Protein AF-A0AAE3QRK7-F1 (afdb_monomer)

Solvent-accessible surface area (backbone atoms only — not comparable to full-atom values): 10338 Å² total; per-residue (Å²): 129,86,78,81,72,63,67,62,45,81,42,78,78,52,97,44,34,37,32,44,28,50,57,89,52,89,99,55,84,75,52,72,48,76,34,48,41,50,78,61,92,58,31,34,42,36,44,58,71,90,66,53,75,67,59,46,51,52,28,52,77,61,52,51,43,73,69,31,61,87,56,30,55,35,38,58,52,89,72,34,32,34,28,72,95,78,60,41,60,49,67,48,69,88,82,49,61,98,66,64,56,48,35,35,32,48,75,85,45,79,40,72,33,54,59,63,69,58,42,101,85,67,50,64,88,56,84,50,64,81,45,64,71,53,53,55,51,53,49,60,41,68,78,48,51,89,50,45,49,81,46,82,37,46,41,42,62,16,26,76,76,67,32,73,92,29,25,90,34,33,41,37,35,38,73,113

pLDDT: mean 84.3, std 12.21, range [31.28, 97.19]

Secondary structure (DSSP, 8-state):
-------EEEEE-SSSEEEEEE---TTPPPPEEEEEEEEETTEEEEE-----HHHHHHHHHTTGG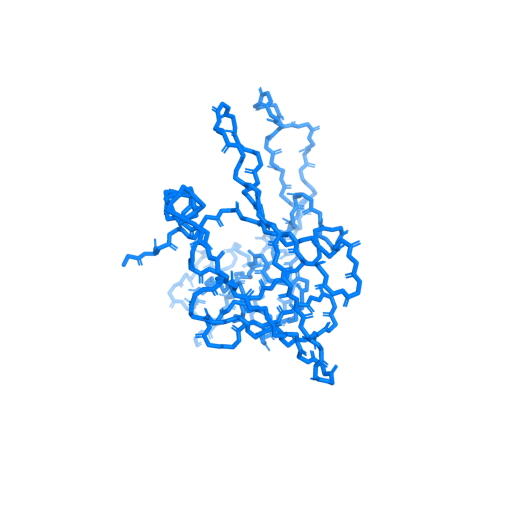GGTSS-EEEEEETTEEEETTTTEEEE-GGGS-SSPPEEEEETTEEEEE---PPPTTS---SPPPP-HHHHHHHHHHHHSGGGEEEEEE-HHHHHHHH-GGGTT-EEEEEE-

Sequence (176 aa):
MEDNLPNCRLKFISESIIELSTIPHQKQEQVKKSFTYTTHGKTIEILPGNLNSQDSLGLVTSRLMYFISPSTNLTKIEGGFIDYPKSLIYVREKDFSQNPDLTYVIDGKTYVQEISLPAKNGVVEKRPRKNKALQEKLKSIKEQPEKYTIEVVKGLEAYKRFGIKMVFGVIVITSQ

Nearest PDB structures (foldseek):
  7yrp-assembly2_B  TM=4.030E-01  e=8.148E-01  Pseudomonas aeruginosa
  5a87-assembly2_B  TM=3.227E-01  e=5.491E-01  Klebsiella pneumoniae
  6dja-assembly1_A  TM=3.110E-01  e=1.143E+00  Bacillus cereus
  1dxk-assembly1_A  TM=3.200E-01  e=1.696E+00  Bacillus cereus
  7jmn-assembly1_N  TM=3.410E-01  e=1.696E+00  Thermochaetoides thermophila DSM 1495

Structure (mmCIF, N/CA/C/O backbone):
data_AF-A0AAE3QRK7-F1
#
_entry.id   AF-A0AAE3QRK7-F1
#
loop_
_atom_site.group_PDB
_atom_site.id
_atom_site.type_symbol
_atom_site.label_atom_id
_atom_site.label_alt_id
_atom_site.label_comp_id
_atom_site.label_asym_id
_atom_site.label_entity_id
_atom_site.label_seq_id
_atom_site.pdbx_PDB_ins_code
_atom_site.Cartn_x
_atom_site.Cartn_y
_atom_site.Cartn_z
_atom_site.occupancy
_atom_site.B_iso_or_equiv
_atom_site.auth_seq_id
_atom_site.auth_comp_id
_atom_site.auth_asym_id
_atom_site.auth_atom_id
_atom_site.pdbx_PDB_model_num
ATOM 1 N N . MET A 1 1 ? 15.066 -2.886 12.109 1.00 31.28 1 MET A N 1
ATOM 2 C CA . MET A 1 1 ? 15.116 -1.580 11.424 1.00 31.28 1 MET A CA 1
ATOM 3 C C . MET A 1 1 ? 13.996 -1.592 10.407 1.00 31.28 1 MET A C 1
ATOM 5 O O . MET A 1 1 ? 13.999 -2.480 9.570 1.00 31.28 1 MET A O 1
ATOM 9 N N . GLU A 1 2 ? 12.998 -0.715 10.528 1.00 36.31 2 GLU A N 1
ATOM 10 C CA . GLU A 1 2 ? 12.089 -0.469 9.403 1.00 36.31 2 GLU A CA 1
ATOM 11 C C . GLU A 1 2 ? 12.912 0.251 8.336 1.00 36.31 2 GLU A C 1
ATOM 13 O O . GLU A 1 2 ? 13.242 1.428 8.483 1.00 36.31 2 GLU A O 1
ATOM 18 N N . ASP A 1 3 ? 13.317 -0.479 7.300 1.00 44.66 3 ASP A N 1
ATOM 19 C CA . ASP A 1 3 ? 13.909 0.135 6.122 1.00 44.66 3 ASP A CA 1
ATOM 20 C C . ASP A 1 3 ? 12.843 1.024 5.482 1.00 44.66 3 ASP A C 1
ATOM 22 O O . ASP A 1 3 ? 11.899 0.551 4.847 1.00 44.66 3 ASP A O 1
ATOM 26 N N . ASN A 1 4 ? 12.975 2.335 5.688 1.00 59.53 4 ASN A N 1
ATOM 27 C CA . ASN A 1 4 ? 12.204 3.334 4.964 1.00 59.53 4 ASN A CA 1
ATOM 28 C C . ASN A 1 4 ? 12.546 3.200 3.476 1.00 59.53 4 ASN A C 1
ATOM 30 O O . ASN A 1 4 ? 13.561 3.728 3.001 1.00 59.53 4 ASN A O 1
ATOM 34 N N . LEU A 1 5 ? 11.713 2.443 2.759 1.00 64.56 5 LEU A N 1
ATOM 35 C CA . LEU A 1 5 ? 11.768 2.324 1.311 1.00 64.56 5 LEU A CA 1
ATOM 36 C C . LEU A 1 5 ? 11.650 3.722 0.692 1.00 64.56 5 LEU A C 1
ATOM 38 O O . LEU A 1 5 ? 10.866 4.546 1.171 1.00 64.56 5 LEU A O 1
ATOM 42 N N . PRO A 1 6 ? 12.425 4.021 -0.362 1.00 68.38 6 PRO A N 1
ATOM 43 C CA . PRO A 1 6 ? 12.318 5.305 -1.032 1.00 68.38 6 PRO A CA 1
ATOM 44 C C . PRO A 1 6 ? 10.924 5.455 -1.655 1.00 68.38 6 PRO A C 1
ATOM 46 O O . PRO A 1 6 ? 10.399 4.538 -2.293 1.00 68.38 6 PRO A O 1
ATOM 49 N N . ASN A 1 7 ? 10.346 6.647 -1.510 1.00 74.88 7 ASN A N 1
ATOM 50 C CA . ASN A 1 7 ? 9.125 7.018 -2.214 1.00 74.88 7 ASN A CA 1
ATOM 51 C C . ASN A 1 7 ? 9.409 7.053 -3.719 1.00 74.88 7 ASN A C 1
ATOM 53 O O . ASN A 1 7 ? 10.084 7.955 -4.226 1.00 74.88 7 ASN A O 1
ATOM 57 N N . CYS A 1 8 ? 8.896 6.059 -4.433 1.00 83.19 8 CYS A N 1
ATOM 58 C CA . CYS A 1 8 ? 9.089 5.906 -5.865 1.00 83.19 8 CYS A CA 1
ATOM 59 C C . CYS A 1 8 ? 7.752 5.780 -6.591 1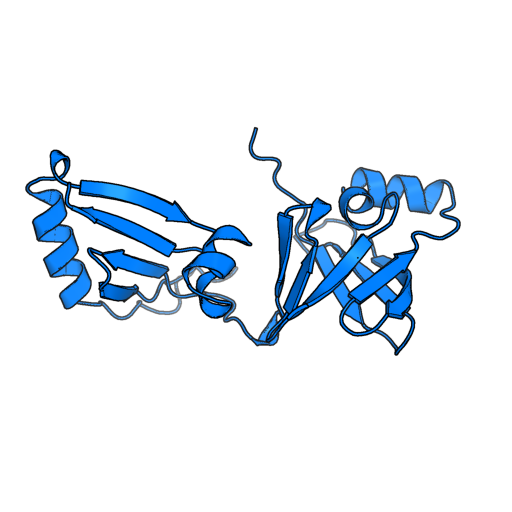.00 83.19 8 CYS A C 1
ATOM 61 O O . CYS A 1 8 ? 6.703 5.526 -5.997 1.00 83.19 8 CYS A O 1
ATOM 63 N N . ARG A 1 9 ? 7.807 5.954 -7.906 1.00 88.75 9 ARG A N 1
ATOM 64 C CA . ARG A 1 9 ? 6.680 5.769 -8.807 1.00 88.75 9 ARG A CA 1
ATOM 65 C C . ARG A 1 9 ? 7.108 4.918 -9.989 1.00 88.75 9 ARG A C 1
ATOM 67 O O . ARG A 1 9 ? 8.174 5.138 -10.559 1.00 88.75 9 ARG A O 1
ATOM 74 N N . LEU A 1 10 ? 6.215 4.010 -10.372 1.00 90.25 10 LEU A N 1
ATOM 75 C CA . LEU A 1 10 ? 6.249 3.303 -11.643 1.00 90.25 10 LEU A CA 1
ATOM 76 C C . LEU A 1 10 ? 5.273 3.958 -12.624 1.00 90.25 10 LEU A C 1
ATOM 78 O O . LEU A 1 10 ? 4.124 4.250 -12.275 1.00 90.25 10 LEU A O 1
ATOM 82 N N . LYS A 1 11 ? 5.717 4.192 -13.857 1.00 92.06 11 LYS A N 1
ATOM 83 C CA . LYS A 1 11 ? 4.898 4.745 -14.938 1.00 92.06 11 LYS A CA 1
ATOM 84 C C . LYS A 1 11 ? 5.046 3.883 -16.187 1.00 92.06 11 LYS A C 1
ATOM 86 O O . LYS A 1 11 ? 6.118 3.811 -16.770 1.00 92.06 11 LYS A O 1
ATOM 91 N N . PHE A 1 12 ? 3.951 3.275 -16.627 1.00 91.06 12 PHE A N 1
ATOM 92 C CA . PHE A 1 12 ? 3.892 2.595 -17.920 1.00 91.06 12 PHE A CA 1
ATOM 93 C C . PHE A 1 12 ? 3.868 3.650 -19.030 1.00 91.06 12 PHE A C 1
ATOM 95 O O . PHE A 1 12 ? 2.909 4.416 -19.130 1.00 91.06 12 PHE A O 1
ATOM 102 N N . ILE A 1 13 ? 4.955 3.741 -19.800 1.00 93.81 13 ILE A N 1
ATOM 103 C CA . ILE A 1 13 ? 5.097 4.696 -20.909 1.00 93.81 13 ILE A CA 1
ATOM 104 C C . ILE A 1 13 ? 4.501 4.100 -22.186 1.00 93.81 13 ILE A C 1
ATOM 106 O O . ILE A 1 13 ? 3.833 4.803 -22.940 1.00 93.81 13 ILE A O 1
ATOM 110 N N . SER A 1 14 ? 4.724 2.806 -22.408 1.00 92.00 14 SER A N 1
ATOM 111 C CA . SER A 1 14 ? 4.183 2.042 -23.532 1.00 92.00 14 SER A CA 1
ATOM 112 C C . SER A 1 14 ? 3.887 0.596 -23.111 1.00 92.00 14 SER A C 1
ATOM 114 O O . SER A 1 14 ? 4.032 0.227 -21.941 1.00 92.00 14 SER A O 1
ATOM 116 N N . GLU A 1 15 ? 3.499 -0.239 -24.075 1.00 89.06 15 GLU A N 1
ATOM 117 C CA . GLU A 1 15 ? 3.242 -1.676 -23.892 1.00 89.06 15 GLU A CA 1
ATOM 118 C C . GLU A 1 15 ? 4.493 -2.501 -23.540 1.00 89.06 15 GLU A C 1
ATOM 120 O O . GLU A 1 15 ? 4.374 -3.669 -23.183 1.00 89.06 15 GLU A O 1
ATOM 125 N N . SER A 1 16 ? 5.687 -1.906 -23.616 1.00 90.69 16 SER A N 1
ATOM 126 C CA . SER A 1 16 ? 6.959 -2.588 -23.338 1.00 90.69 16 SER A CA 1
ATOM 127 C C . SER A 1 16 ? 7.960 -1.751 -22.542 1.00 90.69 16 SER A C 1
ATOM 129 O O . SER A 1 16 ? 9.046 -2.236 -22.229 1.00 90.69 16 SER A O 1
ATOM 131 N N . ILE A 1 17 ? 7.624 -0.498 -22.207 1.00 92.50 17 ILE A N 1
ATOM 132 C CA . ILE A 1 17 ? 8.510 0.424 -21.486 1.00 92.50 17 ILE A CA 1
ATOM 133 C C . ILE A 1 17 ? 7.851 0.899 -20.194 1.00 92.50 17 ILE A C 1
ATOM 135 O O . ILE A 1 17 ? 6.742 1.448 -20.197 1.00 92.50 17 ILE A O 1
ATOM 139 N N . ILE A 1 18 ? 8.577 0.741 -19.090 1.00 92.88 18 ILE A N 1
ATOM 140 C CA . ILE A 1 18 ? 8.208 1.236 -17.766 1.00 92.88 18 ILE A CA 1
ATOM 141 C C . ILE A 1 18 ? 9.284 2.183 -17.244 1.00 92.88 18 ILE A C 1
ATOM 143 O O . ILE A 1 18 ? 10.474 1.904 -17.334 1.00 92.88 18 ILE A O 1
ATOM 147 N N . GLU A 1 19 ? 8.873 3.311 -16.687 1.00 92.31 19 GLU A N 1
ATOM 148 C CA . GLU A 1 19 ? 9.751 4.255 -16.005 1.00 92.31 19 GLU A CA 1
ATOM 149 C C . GLU A 1 19 ? 9.642 4.067 -14.495 1.00 92.31 19 GLU A C 1
ATOM 151 O O . GLU A 1 19 ? 8.542 4.055 -13.939 1.00 92.31 19 GLU A O 1
ATOM 156 N N . LEU A 1 20 ? 10.794 3.955 -13.841 1.00 90.75 20 LEU A N 1
ATOM 157 C CA . LEU A 1 20 ? 10.949 4.057 -12.401 1.00 90.75 20 LEU A CA 1
ATOM 158 C C . LEU A 1 20 ? 11.539 5.427 -12.074 1.00 90.75 20 LEU A C 1
ATOM 160 O O . LEU A 1 20 ? 12.570 5.825 -12.622 1.00 90.75 20 LEU A O 1
ATOM 164 N N . SER A 1 21 ? 10.890 6.143 -11.163 1.00 88.88 21 SER A N 1
ATOM 165 C CA . SER A 1 21 ? 11.320 7.478 -10.752 1.00 88.88 21 SER A CA 1
ATOM 166 C C . SER A 1 21 ? 11.179 7.702 -9.254 1.00 88.88 21 SER A C 1
ATOM 168 O O . SER A 1 21 ? 10.256 7.159 -8.643 1.00 88.88 21 SER A O 1
ATOM 170 N N . THR A 1 22 ? 12.029 8.543 -8.667 1.00 85.94 22 THR A N 1
ATOM 171 C CA . THR A 1 22 ? 11.781 9.082 -7.322 1.00 85.94 22 THR A CA 1
ATOM 172 C C . THR A 1 22 ? 10.618 10.077 -7.342 1.00 85.94 22 THR A C 1
ATOM 174 O O . THR A 1 22 ? 10.436 10.828 -8.304 1.00 85.94 22 THR A O 1
ATOM 177 N N . ILE A 1 23 ? 9.805 10.092 -6.280 1.00 78.94 23 ILE A N 1
ATOM 178 C CA . ILE A 1 23 ? 8.764 11.115 -6.118 1.00 78.94 23 ILE A CA 1
ATOM 179 C C . ILE A 1 23 ? 9.446 12.441 -5.745 1.00 78.94 23 ILE A C 1
ATOM 181 O O . ILE A 1 23 ? 10.291 12.447 -4.848 1.00 78.94 23 ILE A O 1
ATOM 185 N N . PRO A 1 24 ? 9.099 13.571 -6.390 1.00 69.25 24 PRO A N 1
ATOM 186 C CA . PRO A 1 24 ? 9.734 14.850 -6.099 1.00 69.25 24 PRO A CA 1
ATOM 187 C C . PRO A 1 24 ? 9.508 15.262 -4.639 1.00 69.25 24 PRO A C 1
ATOM 189 O O . PRO A 1 24 ? 8.380 15.549 -4.238 1.00 69.25 24 PRO A O 1
ATOM 192 N N . HIS A 1 25 ? 10.582 15.351 -3.859 1.00 61.44 25 HIS A N 1
ATOM 193 C CA . HIS A 1 25 ? 10.595 16.013 -2.557 1.00 61.44 25 HIS A CA 1
ATOM 194 C C . HIS A 1 25 ? 11.663 17.115 -2.591 1.00 61.44 25 HIS A C 1
ATOM 196 O O . HIS A 1 25 ? 12.680 16.967 -3.262 1.00 61.44 25 HIS A O 1
ATOM 202 N N . GLN A 1 26 ? 11.376 18.258 -1.961 1.00 56.50 26 GLN A N 1
ATOM 203 C CA . GLN A 1 26 ? 12.136 19.521 -2.032 1.00 56.50 26 GLN A CA 1
ATOM 204 C C . GLN A 1 26 ? 13.651 19.387 -2.313 1.00 56.50 26 GLN A C 1
ATOM 206 O O . GLN A 1 26 ? 14.345 18.650 -1.624 1.00 56.50 26 GLN A O 1
ATOM 211 N N . LYS A 1 27 ? 14.162 20.173 -3.279 1.00 57.28 27 LYS A N 1
ATOM 212 C CA . LYS A 1 27 ? 15.587 20.328 -3.665 1.00 57.28 27 LYS A CA 1
ATOM 213 C C . LYS A 1 27 ? 16.367 19.049 -4.028 1.00 57.28 27 LYS A C 1
ATOM 215 O O . LYS A 1 27 ? 17.540 19.164 -4.366 1.00 57.28 27 LYS A O 1
ATOM 220 N N . GLN A 1 28 ? 15.756 17.867 -4.003 1.00 64.38 28 GLN A N 1
ATOM 221 C CA . GLN A 1 28 ? 16.428 16.624 -4.366 1.00 64.38 28 GLN A CA 1
ATOM 222 C C . GLN A 1 28 ? 16.354 16.393 -5.881 1.00 64.38 28 GLN A C 1
ATOM 224 O O . GLN A 1 28 ? 15.297 16.573 -6.493 1.00 64.38 28 GLN A O 1
ATOM 229 N N . GLU A 1 29 ? 17.474 16.001 -6.491 1.00 69.62 29 GLU A N 1
ATOM 230 C CA . GLU A 1 29 ? 17.490 15.612 -7.901 1.00 69.62 29 GLU A CA 1
ATOM 231 C C . GLU A 1 29 ? 16.581 14.397 -8.126 1.00 69.62 29 GLU A C 1
ATOM 233 O O . GLU A 1 29 ? 16.607 13.413 -7.381 1.00 69.62 29 GLU A O 1
ATOM 238 N N . GLN A 1 30 ? 15.738 14.482 -9.155 1.00 79.50 30 GLN A N 1
ATOM 239 C CA . GLN A 1 30 ? 14.869 13.378 -9.540 1.00 79.50 30 GLN A CA 1
ATOM 240 C C . GLN A 1 30 ? 15.677 12.360 -10.333 1.00 79.50 30 G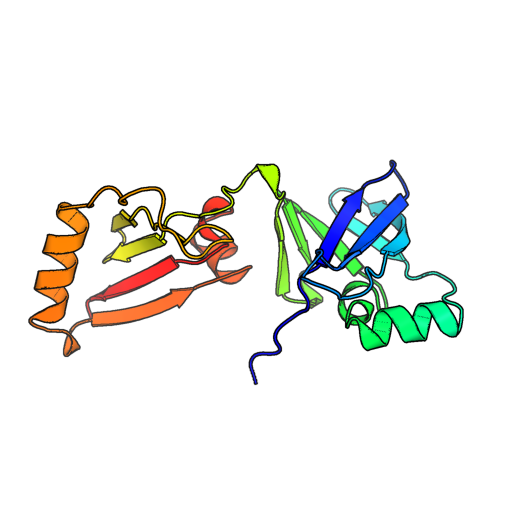LN A C 1
ATOM 242 O O . GLN A 1 30 ? 16.169 12.667 -11.417 1.00 79.50 30 GLN A O 1
ATOM 247 N N . VAL A 1 31 ? 15.740 11.129 -9.835 1.00 85.00 31 VAL A N 1
ATOM 248 C CA . VAL A 1 31 ? 16.263 10.008 -10.614 1.00 85.00 31 VAL A CA 1
ATOM 249 C C . VAL A 1 31 ? 15.101 9.421 -11.399 1.00 85.00 31 VAL A C 1
ATOM 251 O O . VAL A 1 31 ? 14.066 9.097 -10.816 1.00 85.00 31 VAL A O 1
ATOM 254 N N . LYS A 1 32 ? 15.260 9.311 -12.720 1.00 88.62 32 LYS A N 1
ATOM 255 C CA . LYS A 1 32 ? 14.299 8.677 -13.632 1.00 88.62 32 LYS A CA 1
ATOM 256 C C . LYS A 1 32 ? 15.042 7.705 -14.526 1.00 88.62 32 LYS A C 1
ATOM 258 O O . LYS A 1 32 ? 16.037 8.081 -15.143 1.00 88.62 32 LYS A O 1
ATOM 263 N N . LYS A 1 33 ? 14.552 6.474 -14.621 1.00 89.00 33 LYS A N 1
ATOM 264 C CA . LYS A 1 33 ? 15.120 5.471 -15.517 1.00 89.00 33 LYS A CA 1
ATOM 265 C C . LYS A 1 33 ? 14.025 4.624 -16.140 1.00 89.00 33 LYS A C 1
ATOM 267 O O . LYS A 1 33 ? 13.096 4.204 -15.458 1.00 89.00 33 LYS A O 1
ATOM 272 N N . SER A 1 34 ? 14.148 4.393 -17.442 1.00 91.12 34 SER A N 1
ATOM 273 C CA . SER A 1 34 ? 13.252 3.520 -18.194 1.00 91.12 34 SER A CA 1
ATOM 274 C C . SER A 1 34 ? 13.849 2.127 -18.334 1.00 91.12 34 SER A C 1
ATOM 276 O O . SER A 1 34 ? 15.049 1.983 -18.568 1.00 91.12 34 SER A O 1
ATOM 278 N N . PHE A 1 35 ? 12.987 1.127 -18.225 1.00 90.81 35 PHE A N 1
ATOM 279 C CA . PHE A 1 35 ? 13.287 -0.289 -18.350 1.00 90.81 35 PHE A CA 1
ATOM 280 C C . PHE A 1 35 ? 12.351 -0.915 -19.371 1.00 90.81 35 PHE A C 1
ATOM 282 O O . PHE A 1 35 ? 11.218 -0.460 -19.559 1.00 90.81 35 PHE A O 1
ATOM 289 N N . THR A 1 36 ? 12.832 -1.973 -20.013 1.00 91.25 36 THR A N 1
ATOM 290 C CA . THR A 1 36 ? 11.965 -2.828 -20.820 1.00 91.25 36 THR A CA 1
ATOM 291 C C . THR A 1 36 ? 11.275 -3.839 -19.915 1.00 91.25 36 THR A C 1
ATOM 293 O O . THR A 1 36 ? 11.837 -4.268 -18.902 1.00 91.25 36 THR A O 1
ATOM 296 N N . TYR A 1 37 ? 10.044 -4.193 -20.262 1.00 92.69 37 TYR A N 1
ATOM 297 C CA . TYR A 1 37 ? 9.320 -5.253 -19.581 1.00 92.69 37 TYR A CA 1
ATOM 298 C C . TYR A 1 37 ? 8.610 -6.165 -20.575 1.00 92.69 37 TYR A C 1
ATOM 300 O O . TYR A 1 37 ? 8.215 -5.740 -21.663 1.00 92.69 37 TYR A O 1
ATOM 308 N N . THR A 1 38 ? 8.425 -7.417 -20.177 1.00 93.25 38 THR A N 1
ATOM 309 C CA . THR A 1 38 ? 7.610 -8.405 -20.887 1.00 93.25 38 THR A CA 1
ATOM 310 C C . THR A 1 38 ? 6.379 -8.744 -20.059 1.00 93.25 38 THR A C 1
ATOM 312 O O . THR A 1 38 ? 6.358 -8.582 -18.838 1.00 93.25 38 THR A O 1
ATOM 315 N N . THR A 1 39 ? 5.312 -9.185 -20.725 1.00 93.31 39 THR A N 1
ATOM 316 C CA . THR A 1 39 ? 4.074 -9.599 -20.055 1.00 93.31 39 THR A CA 1
ATOM 317 C C . THR A 1 39 ? 3.831 -11.084 -20.284 1.00 93.31 39 THR A C 1
ATOM 319 O O . THR A 1 39 ? 3.769 -11.546 -21.421 1.00 93.31 39 THR A O 1
ATOM 322 N N . HIS A 1 40 ? 3.629 -11.816 -19.194 1.00 93.00 40 HIS A N 1
ATOM 323 C CA . HIS A 1 40 ? 3.318 -13.238 -19.166 1.00 93.00 40 HIS A CA 1
ATOM 324 C C . HIS A 1 40 ? 2.007 -13.445 -18.399 1.00 93.00 40 HIS A C 1
ATOM 326 O O . HIS A 1 40 ? 1.970 -13.551 -17.171 1.00 93.00 40 HIS A O 1
ATOM 332 N N . GLY A 1 41 ? 0.889 -13.449 -19.130 1.00 92.88 41 GLY A N 1
ATOM 333 C CA . GLY A 1 41 ? -0.446 -13.539 -18.539 1.00 92.88 41 GLY A CA 1
ATOM 334 C C . GLY A 1 41 ? -0.760 -12.328 -17.655 1.00 92.88 41 GLY A C 1
ATOM 335 O O . GLY A 1 41 ? -0.951 -11.223 -18.154 1.00 92.88 41 GLY A O 1
ATOM 336 N N . LYS A 1 42 ? -0.840 -12.537 -16.334 1.00 93.62 42 LYS A N 1
ATOM 337 C CA . LYS A 1 42 ? -1.056 -11.457 -15.353 1.00 93.62 42 LYS A CA 1
ATOM 338 C C . LYS A 1 42 ? 0.243 -10.868 -14.807 1.00 93.62 42 LYS A C 1
ATOM 340 O O . LYS A 1 42 ? 0.170 -9.888 -14.074 1.00 93.62 42 LYS A O 1
ATOM 345 N N . THR A 1 43 ? 1.397 -11.437 -15.127 1.00 94.38 43 THR A N 1
ATOM 346 C CA . THR A 1 43 ? 2.677 -11.016 -14.555 1.00 94.38 43 THR A CA 1
ATOM 347 C C . THR A 1 43 ? 3.457 -10.182 -15.553 1.00 94.38 43 THR A C 1
ATOM 349 O O . THR A 1 43 ? 3.532 -10.524 -16.729 1.00 94.38 43 THR A O 1
ATOM 352 N N . ILE A 1 44 ? 4.034 -9.088 -15.073 1.00 94.00 44 ILE A N 1
ATOM 353 C CA . ILE A 1 44 ? 4.982 -8.259 -15.807 1.00 94.00 44 ILE A CA 1
ATOM 354 C C . ILE A 1 44 ? 6.370 -8.534 -15.248 1.00 94.00 44 ILE A C 1
ATOM 356 O O . ILE A 1 44 ? 6.567 -8.418 -14.041 1.00 94.00 44 ILE A O 1
ATOM 360 N N . GLU A 1 45 ? 7.313 -8.870 -16.116 1.00 93.25 45 GLU A N 1
ATOM 361 C CA . GLU A 1 45 ? 8.719 -9.026 -15.765 1.00 93.25 45 GLU A CA 1
ATOM 362 C C . GLU A 1 45 ? 9.489 -7.796 -16.243 1.00 93.25 45 GLU A C 1
ATOM 364 O O . GLU A 1 45 ? 9.524 -7.493 -17.434 1.00 93.25 45 GLU A O 1
ATOM 369 N N . ILE A 1 46 ? 10.084 -7.066 -15.304 1.00 90.94 46 ILE A N 1
ATOM 370 C CA . ILE A 1 46 ? 10.937 -5.909 -15.573 1.00 90.94 46 ILE A CA 1
ATOM 371 C C . ILE A 1 46 ? 12.384 -6.383 -15.566 1.00 90.94 46 ILE A C 1
ATOM 373 O O . ILE A 1 46 ? 12.874 -6.895 -14.553 1.00 90.94 46 ILE A O 1
ATOM 377 N N . LEU A 1 47 ? 13.070 -6.158 -16.684 1.00 82.50 47 LEU A N 1
ATOM 378 C CA . LEU A 1 47 ? 14.472 -6.509 -16.852 1.00 82.50 47 LEU A CA 1
ATOM 379 C C . LEU A 1 47 ? 15.330 -5.256 -16.612 1.00 82.50 47 LEU A C 1
ATOM 381 O O . LEU A 1 47 ? 15.141 -4.254 -17.309 1.00 82.50 47 LEU A O 1
ATOM 385 N N . PRO A 1 48 ? 16.293 -5.277 -15.668 1.00 76.19 48 PRO A N 1
ATOM 386 C CA . PRO A 1 48 ? 17.143 -4.116 -15.392 1.00 76.19 48 PRO A CA 1
ATOM 387 C C . PRO A 1 48 ? 18.016 -3.710 -16.592 1.00 76.19 48 PRO A C 1
ATOM 389 O O . PRO A 1 48 ? 18.465 -2.567 -16.661 1.00 76.19 48 PRO A O 1
ATOM 392 N N . GLY A 1 49 ? 18.206 -4.616 -17.561 1.00 74.62 49 GLY A N 1
ATOM 393 C CA . GLY A 1 49 ? 19.020 -4.390 -18.753 1.00 74.62 49 GLY A CA 1
ATOM 394 C C . GLY A 1 49 ? 20.493 -4.133 -18.421 1.00 74.62 49 GLY A C 1
ATOM 395 O O . GLY A 1 49 ? 20.955 -4.381 -17.308 1.00 74.62 49 GLY A O 1
ATOM 396 N N . ASN A 1 50 ? 21.240 -3.614 -19.398 1.00 76.56 50 ASN A N 1
ATOM 397 C CA . ASN A 1 50 ? 22.621 -3.178 -19.190 1.00 76.56 50 ASN A CA 1
ATOM 398 C C . ASN A 1 50 ? 22.627 -1.761 -18.600 1.00 76.56 50 ASN A C 1
ATOM 400 O O . ASN A 1 50 ? 22.501 -0.775 -19.328 1.00 76.56 50 ASN A O 1
ATOM 404 N N . LEU A 1 51 ? 22.771 -1.659 -17.279 1.00 79.38 51 LEU A N 1
ATOM 405 C CA . LEU A 1 51 ? 22.987 -0.386 -16.594 1.00 79.38 51 LEU A CA 1
ATOM 406 C C . LEU A 1 51 ? 24.453 0.033 -16.737 1.00 79.38 51 LEU A C 1
ATOM 408 O O . LEU A 1 51 ? 25.356 -0.739 -16.418 1.00 79.38 51 LEU A O 1
ATOM 412 N N . ASN A 1 52 ? 24.708 1.264 -17.188 1.00 81.00 52 ASN A N 1
ATOM 413 C CA . ASN A 1 52 ? 26.064 1.810 -17.142 1.00 81.00 52 ASN A CA 1
ATOM 414 C C . ASN A 1 52 ? 26.441 2.207 -15.695 1.00 81.00 52 ASN A C 1
ATOM 416 O O . ASN A 1 52 ? 25.612 2.175 -14.777 1.00 81.00 52 ASN A O 1
ATOM 420 N N . SER A 1 53 ? 27.706 2.563 -15.463 1.00 77.31 53 SER A N 1
ATOM 421 C CA . SER A 1 53 ? 28.209 2.894 -14.121 1.00 77.31 53 SER A CA 1
ATOM 422 C C . SER A 1 53 ? 27.519 4.115 -13.499 1.00 77.31 53 SER A C 1
ATOM 424 O O . SER A 1 53 ? 27.240 4.110 -12.300 1.00 77.31 53 SER A O 1
ATOM 426 N N . GLN A 1 54 ? 27.189 5.133 -14.300 1.00 76.88 54 GLN A N 1
ATOM 427 C CA . GLN A 1 54 ? 26.487 6.333 -13.834 1.00 76.88 54 GLN A CA 1
ATOM 428 C C . GLN A 1 54 ? 25.029 6.034 -13.461 1.00 76.88 54 GLN A C 1
ATOM 430 O O . GLN A 1 54 ? 24.573 6.440 -12.393 1.00 76.88 54 GLN A O 1
ATOM 435 N N . ASP A 1 55 ? 24.322 5.267 -14.291 1.00 78.06 55 ASP A N 1
ATOM 436 C CA . ASP A 1 55 ? 22.957 4.805 -14.028 1.00 78.06 55 ASP A CA 1
ATOM 437 C C . ASP A 1 55 ? 22.900 3.989 -12.735 1.00 78.06 55 ASP A C 1
ATOM 439 O O . ASP A 1 55 ? 22.042 4.209 -11.879 1.00 78.06 55 ASP A O 1
ATOM 443 N N . SER A 1 56 ? 23.853 3.068 -12.576 1.00 79.69 56 SER A N 1
ATOM 444 C CA . SER A 1 56 ? 23.964 2.218 -11.393 1.00 79.69 56 SER A CA 1
ATOM 445 C C . SER A 1 56 ? 24.173 3.055 -10.134 1.00 79.69 56 SER A C 1
ATOM 447 O O . SER A 1 56 ? 23.487 2.845 -9.135 1.00 79.69 56 SER A O 1
ATOM 449 N N . LEU A 1 57 ? 25.059 4.055 -10.189 1.00 81.81 57 LEU A N 1
ATOM 450 C CA . LEU A 1 57 ? 25.313 4.955 -9.067 1.00 81.81 57 LEU A CA 1
ATOM 451 C C . LEU A 1 57 ? 24.071 5.784 -8.700 1.00 81.81 57 LEU A C 1
ATOM 453 O O . LEU A 1 57 ? 23.731 5.889 -7.521 1.00 81.81 57 LEU A O 1
ATOM 457 N N . GLY A 1 58 ? 23.350 6.329 -9.685 1.00 81.44 58 GLY A N 1
ATOM 458 C CA . GLY A 1 58 ? 22.115 7.086 -9.451 1.00 81.44 58 GLY A CA 1
ATOM 459 C C . GLY A 1 58 ? 21.001 6.233 -8.833 1.00 81.44 58 GLY A C 1
ATOM 460 O O . GLY A 1 58 ? 20.317 6.657 -7.901 1.00 81.44 58 GLY A O 1
ATOM 461 N N . LEU A 1 59 ? 20.844 4.990 -9.290 1.00 83.31 59 LEU A N 1
ATOM 462 C CA . LEU A 1 59 ? 19.847 4.049 -8.768 1.00 83.31 59 LEU A CA 1
ATOM 463 C C . LEU A 1 59 ? 20.204 3.522 -7.371 1.00 83.31 59 LEU A C 1
ATOM 465 O O . LEU A 1 59 ? 19.310 3.298 -6.555 1.00 83.31 59 LEU A O 1
ATOM 469 N N . VAL A 1 60 ? 21.492 3.343 -7.069 1.00 83.81 60 VAL A N 1
ATOM 470 C CA . VAL A 1 60 ? 21.964 2.954 -5.730 1.00 83.81 60 VAL A CA 1
ATOM 471 C C . VAL A 1 60 ? 21.791 4.104 -4.741 1.00 83.81 60 VAL A C 1
ATOM 473 O O . VAL A 1 60 ? 21.216 3.907 -3.672 1.00 83.81 60 VAL A O 1
ATOM 476 N N . THR A 1 61 ? 22.214 5.318 -5.101 1.00 82.19 61 THR A N 1
ATOM 477 C CA . THR A 1 61 ? 22.103 6.496 -4.218 1.00 82.19 61 THR A CA 1
ATOM 478 C C . THR A 1 61 ? 20.647 6.865 -3.926 1.00 82.19 61 THR A C 1
ATOM 480 O O . THR A 1 61 ? 20.313 7.201 -2.792 1.00 82.19 61 THR A O 1
ATOM 483 N N . SER A 1 62 ? 19.754 6.714 -4.908 1.00 79.00 62 SER A N 1
ATOM 484 C CA . SER A 1 62 ? 18.302 6.887 -4.732 1.00 79.00 62 SER A CA 1
ATOM 485 C C . SER A 1 62 ? 17.584 5.675 -4.126 1.00 79.00 62 SER A C 1
ATOM 487 O O . SER A 1 62 ? 16.369 5.725 -3.929 1.00 79.00 62 SER A O 1
ATOM 489 N N . ARG A 1 63 ? 18.308 4.584 -3.829 1.00 83.06 63 ARG A N 1
ATOM 490 C CA . ARG A 1 63 ? 17.776 3.294 -3.345 1.00 83.06 63 ARG A CA 1
ATOM 491 C C . ARG A 1 63 ? 16.764 2.626 -4.290 1.00 83.06 63 ARG A C 1
ATOM 493 O O . ARG A 1 63 ? 16.114 1.655 -3.912 1.00 83.06 63 ARG A O 1
ATOM 500 N N . LEU A 1 64 ? 16.651 3.096 -5.532 1.00 84.94 64 LEU A N 1
ATOM 501 C CA . LEU A 1 64 ? 15.771 2.530 -6.556 1.00 84.94 64 LEU A CA 1
ATOM 502 C C . LEU A 1 64 ? 16.241 1.160 -7.059 1.00 84.94 64 LEU A C 1
ATOM 504 O O . LEU A 1 64 ? 15.428 0.398 -7.578 1.00 84.94 64 LEU A O 1
ATOM 508 N N . MET A 1 65 ? 17.520 0.819 -6.860 1.00 83.56 65 MET A N 1
ATOM 509 C CA . MET A 1 65 ? 18.069 -0.493 -7.226 1.00 83.56 65 MET A CA 1
ATOM 510 C C . MET A 1 65 ? 17.298 -1.656 -6.579 1.00 83.56 65 MET A C 1
ATOM 512 O O . MET A 1 65 ? 17.151 -2.716 -7.189 1.00 83.56 65 MET A O 1
ATOM 516 N N . TYR A 1 66 ? 16.732 -1.431 -5.387 1.00 82.94 66 TYR A N 1
ATOM 517 C CA . TYR A 1 66 ? 15.888 -2.402 -4.690 1.00 82.94 66 TYR A CA 1
ATOM 518 C C . TYR A 1 66 ? 14.680 -2.855 -5.525 1.00 82.94 66 TYR A C 1
ATOM 520 O O . TYR A 1 66 ? 14.230 -3.982 -5.375 1.00 82.94 66 TYR A O 1
ATOM 528 N N . PHE A 1 67 ? 14.164 -2.021 -6.434 1.00 81.25 67 PHE A N 1
ATOM 529 C CA . PHE A 1 67 ? 12.970 -2.340 -7.221 1.00 81.25 67 PHE A CA 1
ATOM 530 C C . PHE A 1 67 ? 13.242 -3.030 -8.551 1.00 81.25 67 PHE A C 1
ATOM 532 O O . PHE A 1 67 ? 12.278 -3.347 -9.239 1.00 81.25 67 PHE A O 1
ATOM 539 N N . ILE A 1 68 ? 14.496 -3.231 -8.958 1.00 79.19 68 ILE A N 1
ATOM 540 C CA . ILE A 1 68 ? 14.820 -3.725 -10.312 1.00 79.19 68 ILE A CA 1
ATOM 541 C C . ILE A 1 68 ? 15.885 -4.826 -10.341 1.00 79.19 68 ILE A C 1
ATOM 543 O O . ILE A 1 68 ? 16.037 -5.471 -11.372 1.00 79.19 68 ILE A O 1
ATOM 547 N N . SER A 1 69 ? 16.621 -5.051 -9.247 1.00 77.12 69 SER A N 1
ATOM 548 C CA . SER A 1 69 ? 17.703 -6.041 -9.196 1.00 77.12 69 SER A CA 1
ATOM 549 C C . SER A 1 69 ? 17.297 -7.282 -8.391 1.00 77.12 69 SER A C 1
ATOM 551 O O . SER A 1 69 ? 16.802 -7.121 -7.271 1.00 77.12 69 SER A O 1
ATOM 553 N N . PRO A 1 70 ? 17.513 -8.516 -8.897 1.00 71.31 70 PRO A N 1
ATOM 554 C CA . PRO A 1 70 ? 18.060 -8.880 -10.217 1.00 71.31 70 PRO A CA 1
ATOM 555 C C . PRO A 1 70 ? 17.020 -8.880 -11.358 1.00 71.31 70 PRO A C 1
ATOM 557 O O . PRO A 1 70 ? 17.377 -8.708 -12.518 1.00 71.31 70 PRO A O 1
ATOM 560 N N . SER A 1 71 ? 15.742 -9.051 -11.033 1.00 80.25 71 SER A N 1
ATOM 561 C CA . SER A 1 71 ? 14.586 -8.812 -11.901 1.00 80.25 71 SER A CA 1
ATOM 562 C C . SER A 1 71 ? 13.363 -8.569 -11.015 1.00 80.25 71 SER A C 1
ATOM 564 O O . SER A 1 71 ? 13.356 -8.924 -9.827 1.00 80.25 71 SER A O 1
ATOM 566 N N . THR A 1 72 ? 12.332 -7.923 -11.558 1.00 88.62 72 THR A N 1
ATOM 567 C CA . THR A 1 72 ? 11.112 -7.623 -10.796 1.00 88.62 72 THR A CA 1
ATOM 568 C C . THR A 1 72 ? 9.888 -8.171 -11.491 1.00 88.62 72 THR A C 1
ATOM 570 O O . THR A 1 72 ? 9.591 -7.801 -12.621 1.00 88.62 72 THR A O 1
ATOM 573 N N . ASN A 1 73 ? 9.157 -9.016 -10.765 1.00 92.50 73 ASN A N 1
ATOM 574 C CA . ASN A 1 73 ? 7.936 -9.650 -11.230 1.00 92.50 73 ASN A CA 1
ATOM 575 C C . ASN A 1 73 ? 6.731 -9.013 -10.545 1.00 92.50 73 ASN A C 1
ATOM 577 O O . ASN A 1 73 ? 6.525 -9.171 -9.342 1.00 92.50 73 ASN A O 1
ATOM 581 N N . LEU A 1 74 ? 5.924 -8.306 -11.328 1.00 93.94 74 LEU A N 1
ATOM 582 C CA . LEU A 1 74 ? 4.729 -7.612 -10.874 1.00 93.94 74 LEU A CA 1
ATOM 583 C C . LEU A 1 74 ? 3.488 -8.377 -11.321 1.00 93.94 74 LEU A C 1
ATOM 585 O O . LEU A 1 74 ? 3.129 -8.370 -12.496 1.00 93.94 74 LEU A O 1
ATOM 589 N N . THR A 1 75 ? 2.796 -9.018 -10.384 1.00 95.31 75 THR A N 1
ATOM 590 C CA . THR A 1 75 ? 1.525 -9.696 -10.667 1.00 95.31 75 THR A CA 1
ATOM 591 C C . THR A 1 75 ? 0.382 -8.692 -10.616 1.00 95.31 75 THR A C 1
ATOM 593 O O . THR A 1 75 ? 0.138 -8.071 -9.582 1.00 95.31 75 THR A O 1
ATOM 596 N N . LYS A 1 76 ? -0.336 -8.532 -11.726 1.00 93.38 76 LYS A N 1
ATOM 597 C CA . LYS A 1 76 ? -1.490 -7.643 -11.851 1.00 93.38 76 LYS A CA 1
ATOM 598 C C . LYS A 1 76 ? -2.643 -8.120 -10.973 1.00 93.38 76 LYS A C 1
ATOM 600 O O . LYS A 1 76 ? -3.088 -9.266 -11.071 1.00 93.38 76 LYS A O 1
ATOM 605 N N . ILE A 1 77 ? -3.173 -7.191 -10.189 1.00 92.19 77 ILE A N 1
ATOM 606 C CA . ILE A 1 77 ? -4.389 -7.343 -9.391 1.00 92.19 77 ILE A CA 1
ATOM 607 C C . ILE A 1 77 ? -5.393 -6.252 -9.772 1.00 92.19 77 ILE A C 1
ATOM 609 O O . ILE A 1 77 ? -5.086 -5.330 -10.535 1.00 92.19 77 ILE A O 1
ATOM 613 N N . GLU A 1 78 ? -6.610 -6.334 -9.246 1.00 86.44 78 GLU A N 1
ATOM 614 C CA . GLU A 1 78 ? -7.544 -5.218 -9.349 1.00 86.44 78 GLU A CA 1
ATOM 615 C C . GLU A 1 78 ? -6.992 -4.006 -8.576 1.00 86.44 78 GLU A C 1
ATOM 617 O O . GLU A 1 78 ? -6.681 -4.095 -7.391 1.00 86.44 78 GLU A O 1
ATOM 622 N N . GLY A 1 79 ? -6.824 -2.872 -9.262 1.00 84.50 79 GLY A N 1
ATOM 623 C CA . GLY A 1 79 ? -6.340 -1.623 -8.657 1.00 84.50 79 GLY A CA 1
ATOM 624 C C . GLY A 1 79 ? -4.818 -1.487 -8.495 1.00 84.50 79 GLY A C 1
ATOM 625 O O . GLY A 1 79 ? -4.363 -0.439 -8.032 1.00 84.50 79 GLY A O 1
ATOM 626 N N . GLY A 1 80 ? -4.010 -2.472 -8.911 1.00 91.50 80 GLY A N 1
ATOM 627 C CA . GLY A 1 80 ? -2.559 -2.404 -8.707 1.00 91.50 80 GLY A CA 1
ATOM 628 C C . GLY A 1 80 ? -1.746 -3.614 -9.177 1.00 91.50 80 GLY A C 1
ATOM 629 O O . GLY A 1 80 ? -2.165 -4.371 -10.054 1.00 91.50 80 GLY A O 1
ATOM 630 N N . PHE A 1 81 ? -0.574 -3.788 -8.565 1.00 93.31 81 PHE A N 1
ATOM 631 C CA . PHE A 1 81 ? 0.336 -4.915 -8.774 1.00 93.31 81 PHE A CA 1
ATOM 632 C C . PHE A 1 81 ? 0.935 -5.398 -7.451 1.00 93.31 81 PHE A C 1
ATOM 634 O O . PHE A 1 81 ? 1.080 -4.614 -6.518 1.00 93.31 81 PHE A O 1
ATOM 641 N N . ILE A 1 82 ? 1.333 -6.666 -7.384 1.00 93.62 82 ILE A N 1
ATOM 642 C CA . ILE A 1 82 ? 2.043 -7.252 -6.240 1.00 93.62 82 ILE A CA 1
ATOM 643 C C . ILE A 1 82 ? 3.412 -7.758 -6.695 1.00 93.62 82 ILE A C 1
ATOM 645 O O . ILE A 1 82 ? 3.498 -8.486 -7.684 1.00 93.62 82 ILE A O 1
ATOM 649 N N . ASP A 1 83 ? 4.457 -7.415 -5.943 1.00 91.69 83 ASP A N 1
ATOM 650 C CA . ASP A 1 83 ? 5.758 -8.092 -5.983 1.00 91.69 83 ASP A CA 1
ATOM 651 C C . ASP A 1 83 ? 5.809 -9.051 -4.787 1.00 91.69 83 ASP A C 1
ATOM 653 O O . ASP A 1 83 ? 6.019 -8.635 -3.645 1.00 91.69 83 ASP A O 1
ATOM 657 N N . TYR A 1 84 ? 5.535 -10.335 -5.041 1.00 88.25 84 TYR A N 1
ATOM 658 C CA . TYR A 1 84 ? 5.512 -11.360 -3.996 1.00 88.25 84 TYR A CA 1
ATOM 659 C C . TYR A 1 84 ? 6.886 -11.556 -3.333 1.00 88.25 84 TYR A C 1
ATOM 661 O O . TYR A 1 84 ? 6.923 -11.530 -2.102 1.00 88.25 84 TYR A O 1
ATOM 669 N N . PRO A 1 85 ? 8.003 -11.699 -4.083 1.00 87.44 85 PRO A N 1
ATOM 670 C CA . PRO A 1 85 ? 9.337 -11.794 -3.489 1.00 87.44 85 PRO A CA 1
ATOM 671 C C . PRO A 1 85 ? 9.676 -10.652 -2.530 1.00 87.44 85 PRO A C 1
ATOM 673 O O . PRO A 1 85 ? 10.218 -10.898 -1.455 1.00 87.44 85 PRO A O 1
ATOM 676 N N . LYS A 1 86 ? 9.332 -9.408 -2.890 1.00 86.19 86 LYS A N 1
ATOM 677 C CA . LYS A 1 86 ? 9.618 -8.228 -2.055 1.00 86.19 86 LYS A CA 1
ATOM 678 C C . LYS A 1 86 ? 8.508 -7.908 -1.054 1.00 86.19 86 LYS A C 1
ATOM 680 O O . LYS A 1 86 ? 8.637 -6.966 -0.280 1.00 86.19 86 LYS A O 1
ATOM 685 N N . SER A 1 87 ? 7.420 -8.682 -1.047 1.00 86.88 87 SER A N 1
ATOM 686 C CA . SER A 1 87 ? 6.223 -8.428 -0.235 1.00 86.88 87 SER A CA 1
ATOM 687 C C . SER A 1 87 ? 5.676 -7.000 -0.388 1.00 86.88 87 SER A C 1
ATOM 689 O O . SER A 1 87 ? 5.197 -6.393 0.572 1.00 86.88 87 SER A O 1
ATOM 691 N N . LEU A 1 88 ? 5.726 -6.463 -1.611 1.00 88.19 88 LEU A N 1
ATOM 692 C CA . LEU A 1 88 ? 5.256 -5.117 -1.929 1.00 88.19 88 LEU A CA 1
ATOM 693 C C . LEU A 1 88 ? 3.936 -5.141 -2.686 1.00 88.19 88 LEU A C 1
ATOM 695 O O . LEU A 1 88 ? 3.655 -6.040 -3.479 1.00 88.19 88 LEU A O 1
ATOM 699 N N . ILE A 1 89 ? 3.165 -4.077 -2.493 1.00 90.31 89 ILE A N 1
ATOM 700 C CA . ILE A 1 89 ? 1.996 -3.767 -3.303 1.00 90.31 89 ILE A CA 1
ATOM 701 C C . ILE A 1 89 ? 2.165 -2.383 -3.927 1.00 90.31 89 ILE A C 1
ATOM 703 O O . ILE A 1 89 ? 2.491 -1.410 -3.250 1.00 90.31 89 ILE A O 1
ATOM 707 N N . TYR A 1 90 ? 1.937 -2.307 -5.232 1.00 89.88 90 TYR A N 1
ATOM 708 C CA . TYR A 1 90 ? 1.945 -1.084 -6.018 1.00 89.88 90 TYR A CA 1
ATOM 709 C C . TYR A 1 90 ? 0.509 -0.708 -6.325 1.00 89.88 90 TYR A C 1
ATOM 711 O O . TYR A 1 90 ? -0.234 -1.489 -6.917 1.00 89.88 90 TYR A O 1
ATOM 719 N N . VAL A 1 91 ? 0.125 0.502 -5.950 1.00 89.00 91 VAL A N 1
ATOM 720 C CA . VAL A 1 91 ? -1.234 1.002 -6.126 1.00 89.00 91 VAL A CA 1
ATOM 721 C C . VAL A 1 91 ? -1.275 2.126 -7.153 1.00 89.00 91 VAL A C 1
ATOM 723 O O . VAL A 1 91 ? -0.304 2.866 -7.325 1.00 89.00 91 VAL A O 1
ATOM 726 N N . ARG A 1 92 ? -2.398 2.270 -7.864 1.00 87.62 92 ARG A N 1
ATOM 727 C CA . ARG A 1 92 ? -2.583 3.408 -8.774 1.00 87.62 92 ARG A CA 1
ATOM 728 C C . ARG A 1 92 ? -2.810 4.675 -7.958 1.00 87.62 92 ARG A C 1
ATOM 730 O O . ARG A 1 92 ? -3.822 4.780 -7.283 1.00 87.62 92 ARG A O 1
ATOM 737 N N . GLU A 1 93 ? -1.927 5.660 -8.099 1.00 79.62 93 GLU A N 1
ATOM 738 C CA . GLU A 1 93 ? -2.000 6.945 -7.380 1.00 79.62 93 GLU A CA 1
ATOM 739 C C . GLU A 1 93 ? -3.396 7.594 -7.445 1.00 79.62 93 GLU A C 1
ATOM 741 O O . GLU A 1 93 ? -3.919 8.034 -6.432 1.00 79.62 93 GLU A O 1
ATOM 746 N N . LYS A 1 94 ? -4.046 7.571 -8.617 1.00 81.25 94 LYS A N 1
ATOM 747 C CA . LYS A 1 94 ? -5.382 8.160 -8.823 1.00 81.25 94 LYS A CA 1
ATOM 748 C C . LYS A 1 94 ? -6.524 7.474 -8.060 1.00 81.25 94 LYS A C 1
ATOM 750 O O . LYS A 1 94 ? -7.583 8.073 -7.912 1.00 81.25 94 LYS A O 1
ATOM 755 N N . ASP A 1 95 ? -6.348 6.215 -7.659 1.00 79.50 95 ASP A N 1
ATOM 756 C CA . ASP A 1 95 ? -7.395 5.447 -6.975 1.00 79.50 95 ASP A CA 1
ATOM 757 C C . ASP A 1 95 ? -7.446 5.775 -5.478 1.00 79.50 95 ASP A C 1
ATOM 759 O O . ASP A 1 95 ? -8.330 5.302 -4.764 1.00 79.50 95 ASP A O 1
ATOM 763 N N . PHE A 1 96 ? -6.502 6.585 -5.001 1.00 74.62 96 PHE A N 1
ATOM 764 C CA . PHE A 1 96 ? -6.378 6.953 -3.609 1.00 74.62 96 PHE A CA 1
ATOM 765 C C . PHE A 1 96 ? -6.335 8.468 -3.465 1.00 74.62 96 PHE A C 1
ATOM 767 O O . PHE A 1 96 ? -5.695 9.179 -4.239 1.00 74.62 96 PHE A O 1
ATOM 774 N N . SER A 1 97 ? -7.038 8.978 -2.458 1.00 66.88 97 SER A N 1
ATOM 775 C CA . SER A 1 97 ? -6.944 10.385 -2.098 1.00 66.88 97 SER A CA 1
ATOM 776 C C . SER A 1 97 ? -5.542 10.688 -1.568 1.00 66.88 97 SER A C 1
ATOM 778 O O . SER A 1 97 ? -4.931 9.868 -0.888 1.00 66.88 97 SER A O 1
ATOM 780 N N . GLN A 1 98 ? -5.048 11.904 -1.827 1.00 63.16 98 GLN A N 1
ATOM 781 C CA . GLN A 1 98 ? -3.790 12.385 -1.233 1.00 63.16 98 GLN A CA 1
ATOM 782 C C . GLN A 1 98 ? -3.822 12.346 0.305 1.00 63.16 98 GLN A C 1
ATOM 784 O O . GLN A 1 98 ? -2.782 12.211 0.940 1.00 63.16 98 GLN A O 1
ATOM 789 N N . ASN A 1 99 ? -5.028 12.407 0.880 1.00 65.88 99 ASN A N 1
ATOM 790 C CA . ASN A 1 99 ? -5.297 12.274 2.304 1.00 65.88 99 ASN A CA 1
ATOM 791 C C . ASN A 1 99 ? -6.245 11.075 2.495 1.00 65.88 99 ASN A C 1
ATOM 793 O O . ASN A 1 99 ? -7.461 11.254 2.367 1.00 65.88 99 ASN A O 1
ATOM 797 N N . PRO A 1 100 ? -5.733 9.848 2.684 1.00 74.00 100 PRO A N 1
ATOM 798 C CA . PRO A 1 100 ? -6.585 8.695 2.946 1.00 74.00 100 PRO A CA 1
ATOM 799 C C . PRO A 1 100 ? -7.218 8.819 4.334 1.00 74.00 100 PRO A C 1
ATOM 801 O O . PRO A 1 100 ? -6.540 9.177 5.296 1.00 74.00 100 PRO A O 1
ATOM 804 N N . ASP A 1 101 ? -8.510 8.517 4.444 1.00 83.44 101 ASP A N 1
ATOM 805 C CA . ASP A 1 101 ? -9.178 8.447 5.743 1.00 83.44 101 ASP A CA 1
ATOM 806 C C . ASP A 1 101 ? -8.547 7.347 6.610 1.00 83.44 101 ASP A C 1
ATOM 808 O O . ASP A 1 101 ? -8.134 6.292 6.119 1.00 83.44 101 ASP A O 1
ATOM 812 N N . LEU A 1 102 ? -8.515 7.564 7.924 1.00 88.12 102 LEU A N 1
ATOM 813 C CA . LEU A 1 102 ? -8.035 6.564 8.867 1.00 88.12 102 LEU A CA 1
ATOM 814 C C . LEU A 1 102 ? -9.131 5.529 9.121 1.00 88.12 102 LEU A C 1
ATOM 816 O O . LEU A 1 102 ? -10.225 5.864 9.582 1.00 88.12 102 LEU A O 1
ATOM 820 N N . THR A 1 103 ? -8.829 4.262 8.849 1.00 92.94 103 THR A N 1
ATOM 821 C CA . THR A 1 103 ? -9.771 3.163 9.073 1.00 92.94 103 THR A CA 1
ATOM 822 C C . THR A 1 103 ? -9.461 2.428 10.369 1.00 92.94 103 THR A C 1
ATOM 824 O O . THR A 1 103 ? -8.333 1.996 10.603 1.00 92.94 103 THR A O 1
ATOM 827 N N . TYR A 1 104 ? -10.499 2.229 11.177 1.00 95.44 104 TYR A N 1
ATOM 828 C CA . TYR A 1 104 ? -10.501 1.356 12.341 1.00 95.44 104 TYR A CA 1
ATOM 829 C C . TYR A 1 104 ? -11.377 0.138 12.066 1.00 95.44 104 TYR A C 1
ATOM 831 O O . TYR A 1 104 ? -12.488 0.270 11.551 1.00 95.44 104 TYR A O 1
ATOM 839 N N . VAL A 1 105 ? -10.915 -1.043 12.456 1.00 96.44 105 VAL A N 1
ATOM 840 C CA .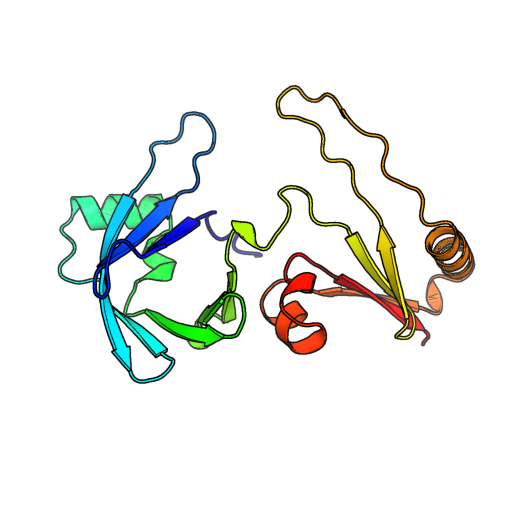 VAL A 1 105 ? -11.726 -2.261 12.507 1.00 96.44 105 VAL A CA 1
ATOM 841 C C . VAL A 1 105 ? -11.762 -2.707 13.957 1.00 96.44 105 VAL A C 1
ATOM 843 O O . VAL A 1 105 ? -10.765 -3.193 14.474 1.00 96.44 105 VAL A O 1
ATOM 846 N N . ILE A 1 106 ? -12.895 -2.491 14.622 1.00 96.50 106 ILE A N 1
ATOM 847 C CA . ILE A 1 106 ? -13.072 -2.783 16.045 1.00 96.50 106 ILE A CA 1
ATOM 848 C C . ILE A 1 106 ? -14.067 -3.928 16.181 1.00 96.50 106 ILE A C 1
ATOM 850 O O . ILE A 1 106 ? -15.224 -3.763 15.793 1.00 96.50 106 ILE A O 1
ATOM 854 N N . ASP A 1 107 ? -13.623 -5.074 16.697 1.00 94.00 107 ASP A N 1
ATOM 855 C CA . ASP A 1 107 ? -14.434 -6.297 16.823 1.00 94.00 107 ASP A CA 1
ATOM 856 C C . ASP A 1 107 ? -15.138 -6.670 15.495 1.00 94.00 107 ASP A C 1
ATOM 858 O O . ASP A 1 107 ? -16.326 -6.981 15.445 1.00 94.00 107 ASP A O 1
ATOM 862 N N . GLY A 1 108 ? -14.418 -6.538 14.373 1.00 92.88 108 GLY A N 1
ATOM 863 C CA . GLY A 1 108 ? -14.936 -6.793 13.021 1.00 92.88 108 GLY A CA 1
ATOM 864 C C . GLY A 1 108 ? -15.792 -5.669 12.419 1.00 92.88 108 GLY A C 1
ATOM 865 O O . GLY A 1 108 ? -16.106 -5.715 11.231 1.00 92.88 108 GLY A O 1
ATOM 866 N N . LYS A 1 109 ? -16.133 -4.623 13.181 1.00 96.00 109 LYS A N 1
ATOM 867 C CA . LYS A 1 109 ? -16.891 -3.471 12.680 1.00 96.00 109 LYS A CA 1
ATOM 868 C C . LYS A 1 109 ? -15.967 -2.369 12.172 1.00 96.00 109 LYS A C 1
ATOM 870 O O . LYS A 1 109 ? -15.086 -1.897 12.888 1.00 96.00 109 LYS A O 1
ATOM 875 N N . THR A 1 110 ? -16.202 -1.920 10.943 1.00 94.88 110 THR A N 1
ATOM 876 C CA . THR A 1 110 ? -15.414 -0.861 10.304 1.00 94.88 110 THR A CA 1
ATOM 877 C C . THR A 1 110 ? -15.911 0.532 10.686 1.00 94.88 110 THR A C 1
ATOM 879 O O . THR A 1 110 ? -17.104 0.829 10.620 1.00 94.88 110 THR A O 1
ATOM 882 N N . TYR A 1 111 ? -14.972 1.412 11.013 1.00 94.56 111 TYR A N 1
ATOM 883 C CA . TYR A 1 111 ? -15.186 2.829 11.256 1.00 94.56 111 TYR A CA 1
ATOM 884 C C . TYR A 1 111 ? -14.165 3.631 10.455 1.00 94.56 111 TYR A C 1
ATOM 886 O O . TYR A 1 111 ? -12.971 3.355 10.510 1.00 94.56 111 TYR A O 1
ATOM 894 N N . VAL A 1 112 ? -14.627 4.650 9.736 1.00 91.00 112 VAL A N 1
ATOM 895 C CA . VAL A 1 112 ? -13.768 5.526 8.932 1.00 91.00 112 VAL A CA 1
ATOM 896 C C . VAL A 1 112 ? -13.750 6.912 9.568 1.00 91.00 112 VAL A C 1
ATOM 898 O O . VAL A 1 112 ? -14.808 7.460 9.900 1.00 91.00 112 VAL A O 1
ATOM 901 N N . GLN A 1 113 ? -12.555 7.454 9.782 1.00 89.44 113 GLN A N 1
ATOM 902 C CA . GLN A 1 113 ? -12.322 8.774 10.351 1.00 89.44 113 GLN A CA 1
ATOM 903 C C . GLN A 1 113 ? -11.575 9.631 9.335 1.00 89.44 113 GLN A C 1
ATOM 905 O O . GLN A 1 113 ? -10.422 9.358 9.012 1.00 89.44 113 GLN A O 1
ATOM 910 N N . GLU A 1 114 ? -12.224 10.700 8.878 1.00 85.44 114 GLU A N 1
ATOM 911 C CA . GLU A 1 114 ? -11.567 11.709 8.050 1.00 85.44 114 GLU A CA 1
ATOM 912 C C . GLU A 1 114 ? -10.387 12.294 8.830 1.00 85.44 114 GLU A C 1
ATOM 914 O O . GLU A 1 114 ? -10.522 12.629 10.014 1.00 85.44 114 GLU A O 1
ATOM 919 N N . ILE A 1 115 ? -9.232 12.396 8.181 1.00 78.81 115 ILE A N 1
ATOM 920 C CA . ILE A 1 115 ? -8.056 13.060 8.736 1.00 78.81 115 ILE A CA 1
ATOM 921 C C . ILE A 1 115 ? -7.797 14.341 7.960 1.00 78.81 115 ILE A C 1
ATOM 923 O O . ILE A 1 115 ? -7.928 14.393 6.738 1.00 78.81 115 ILE A O 1
ATOM 927 N N . SER A 1 116 ? -7.407 15.385 8.678 1.00 70.06 116 SER A N 1
ATOM 928 C CA . SER A 1 116 ? -6.934 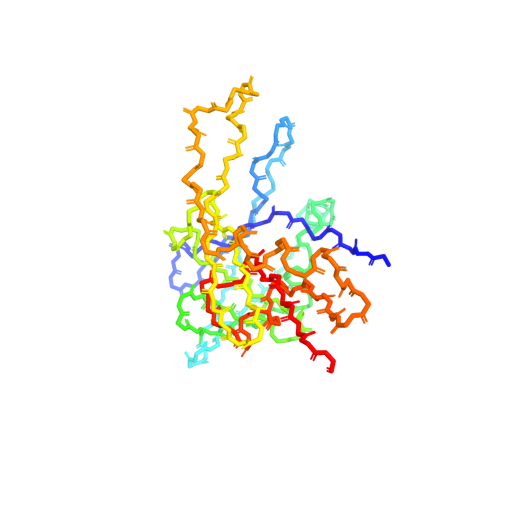16.608 8.047 1.00 70.06 116 SER A CA 1
ATOM 929 C C . SER A 1 116 ? -5.424 16.627 8.096 1.00 70.06 116 SER A C 1
ATOM 931 O O . SER A 1 116 ? -4.843 16.706 9.178 1.00 70.06 116 SER A O 1
ATOM 933 N N . LEU A 1 117 ? -4.795 16.563 6.927 1.00 64.38 117 LEU A N 1
ATOM 934 C CA . LEU A 1 117 ? -3.371 16.820 6.807 1.00 64.38 117 LEU A CA 1
ATOM 935 C C . LEU A 1 117 ? -3.154 18.326 6.595 1.00 64.38 117 LEU A C 1
ATOM 937 O O . LEU A 1 117 ? -3.926 18.955 5.864 1.00 64.38 117 LEU A O 1
ATOM 941 N N . PRO A 1 118 ? -2.158 18.931 7.262 1.00 59.56 118 PRO A N 1
ATOM 942 C CA . PRO A 1 118 ? -1.808 20.323 7.016 1.00 59.56 118 PRO A CA 1
ATOM 943 C C . PRO A 1 118 ? -1.403 20.500 5.548 1.00 59.56 118 PRO A C 1
ATOM 945 O O . PRO A 1 118 ? -0.694 19.665 4.983 1.00 59.56 118 PRO A O 1
ATOM 948 N N . ALA A 1 119 ? -1.852 21.590 4.922 1.00 59.47 119 ALA A N 1
ATOM 949 C CA . ALA A 1 119 ? -1.405 21.966 3.588 1.00 59.47 119 ALA A CA 1
ATOM 950 C C . ALA A 1 119 ? 0.109 22.249 3.589 1.00 59.47 119 ALA A C 1
ATOM 952 O O . ALA A 1 119 ? 0.743 22.377 4.638 1.00 59.47 119 ALA A O 1
ATOM 953 N N . LYS A 1 120 ? 0.718 22.377 2.401 1.00 52.78 120 LYS A N 1
ATOM 954 C CA . LYS A 1 120 ? 2.176 22.589 2.253 1.00 52.78 120 LYS A CA 1
ATOM 955 C C . LYS A 1 120 ? 2.710 23.836 2.984 1.00 52.78 120 LYS A C 1
ATOM 957 O O . LYS A 1 120 ? 3.910 23.924 3.215 1.00 52.78 120 LYS A O 1
ATOM 962 N N . ASN A 1 121 ? 1.840 24.782 3.340 1.00 60.53 121 ASN A N 1
ATOM 963 C CA . ASN A 1 121 ? 2.135 25.985 4.129 1.00 60.53 121 ASN A CA 1
ATOM 964 C C . ASN A 1 121 ? 1.894 25.808 5.648 1.00 60.53 121 ASN A C 1
ATOM 966 O O . ASN A 1 121 ? 1.944 26.786 6.388 1.00 60.53 121 ASN A O 1
ATOM 970 N N . GLY A 1 122 ? 1.598 24.592 6.113 1.00 58.97 122 GLY A N 1
ATOM 971 C CA . GLY A 1 122 ? 1.295 24.279 7.511 1.00 58.97 122 GLY A CA 1
ATOM 972 C C . GLY A 1 122 ? -0.146 24.578 7.941 1.00 58.97 122 GLY A C 1
ATOM 973 O O . GLY A 1 122 ? -0.509 24.278 9.077 1.00 58.97 122 GLY A O 1
ATOM 974 N N . VAL A 1 123 ? -0.987 25.139 7.066 1.00 66.25 123 VAL A N 1
ATOM 975 C CA . VAL A 1 123 ? -2.367 25.505 7.408 1.00 66.25 123 VAL A CA 1
ATOM 976 C C . VAL A 1 123 ? -3.292 24.309 7.200 1.00 66.25 123 VAL A C 1
ATOM 978 O O . VAL A 1 123 ? -3.333 23.706 6.132 1.00 66.25 123 VAL A O 1
ATOM 981 N N . VAL A 1 124 ? -4.063 23.954 8.226 1.00 61.88 124 VAL A N 1
ATOM 982 C CA . VAL A 1 124 ? -5.105 22.928 8.111 1.00 61.88 124 VAL A CA 1
ATOM 983 C C . VAL A 1 124 ? -6.342 23.562 7.477 1.00 61.88 124 VAL A C 1
ATOM 985 O O . VAL A 1 124 ? -7.114 24.243 8.146 1.00 61.88 124 VAL A O 1
ATOM 988 N N . GLU A 1 125 ? -6.524 23.350 6.175 1.00 59.94 125 GLU A N 1
ATOM 989 C CA . GLU A 1 125 ? -7.577 24.015 5.391 1.00 59.94 125 GLU A CA 1
ATOM 990 C C . GLU A 1 125 ? -8.991 23.482 5.680 1.00 59.94 125 GLU A C 1
ATOM 992 O O . GLU A 1 125 ? -9.981 24.173 5.447 1.00 59.94 125 GLU A O 1
ATOM 997 N N . LYS A 1 126 ? -9.114 22.264 6.224 1.00 65.25 126 LYS A N 1
ATOM 998 C CA . LYS A 1 126 ? -10.408 21.610 6.455 1.00 65.25 126 LYS A CA 1
ATOM 999 C C . LYS A 1 126 ? -10.470 20.981 7.838 1.00 65.25 126 LYS A C 1
ATOM 1001 O O . LYS A 1 126 ? -9.539 20.296 8.249 1.00 65.25 126 LYS A O 1
ATOM 1006 N N . ARG A 1 127 ? -11.581 21.161 8.558 1.00 70.88 127 ARG A N 1
ATOM 1007 C CA . ARG A 1 127 ? -11.857 20.397 9.786 1.00 70.88 127 ARG A CA 1
ATOM 1008 C C . ARG A 1 127 ? -12.417 19.024 9.401 1.00 70.88 127 ARG A C 1
ATOM 1010 O O . ARG A 1 127 ? -13.400 18.991 8.658 1.00 70.88 127 ARG A O 1
ATOM 1017 N N . PRO A 1 128 ? -11.844 17.920 9.901 1.00 79.31 128 PRO A N 1
ATOM 1018 C CA . PRO A 1 128 ? -12.313 16.596 9.535 1.00 79.31 128 PRO A CA 1
ATOM 1019 C C . PRO A 1 128 ? -13.684 16.337 10.164 1.00 79.31 128 PRO A C 1
ATOM 1021 O O . PRO A 1 128 ? -13.954 16.757 11.298 1.00 79.31 128 PRO A O 1
ATOM 1024 N N . ARG A 1 129 ? -14.569 15.640 9.447 1.00 83.12 129 ARG A N 1
ATOM 1025 C CA . ARG A 1 129 ? -15.865 15.228 9.992 1.00 83.12 129 ARG A CA 1
ATOM 1026 C C . ARG A 1 129 ? -15.648 14.245 11.141 1.00 83.12 129 ARG A C 1
ATOM 1028 O O . ARG A 1 129 ? -14.941 13.249 11.014 1.00 83.12 129 ARG A O 1
ATOM 1035 N N . LYS A 1 130 ? -16.272 14.520 12.288 1.00 84.75 130 LYS A N 1
ATOM 1036 C CA . LYS A 1 130 ? -16.213 13.626 13.452 1.00 84.75 130 LYS A CA 1
ATOM 1037 C C . LYS A 1 130 ? -17.070 12.388 13.207 1.00 84.75 130 LYS A C 1
ATOM 1039 O O . LYS A 1 130 ? -18.257 12.519 12.910 1.00 84.75 130 LYS A O 1
ATOM 1044 N N . ASN A 1 131 ? -16.509 11.205 13.433 1.00 91.44 131 ASN A N 1
ATOM 1045 C CA . ASN A 1 131 ? -17.281 9.971 13.511 1.00 91.44 131 ASN A CA 1
ATOM 1046 C C . ASN A 1 131 ? -17.694 9.710 14.973 1.00 91.44 131 ASN A C 1
ATOM 1048 O O . ASN A 1 131 ? -16.914 9.176 15.759 1.00 91.44 131 ASN A O 1
ATOM 1052 N N . LYS A 1 132 ? -18.915 10.116 15.358 1.00 92.88 132 LYS A N 1
ATOM 1053 C CA . LYS A 1 132 ? -19.402 9.986 16.749 1.00 92.88 132 LYS A CA 1
ATOM 1054 C C . LYS A 1 132 ? -19.401 8.535 17.241 1.00 92.88 132 LYS A C 1
ATOM 1056 O O . LYS A 1 132 ? -18.944 8.277 18.348 1.00 92.88 132 LYS A O 1
ATOM 1061 N N . ALA A 1 133 ? -19.827 7.596 16.394 1.00 93.88 133 ALA A N 1
ATOM 1062 C CA . ALA A 1 133 ? -19.877 6.178 16.743 1.00 93.88 133 ALA A CA 1
ATOM 1063 C C . ALA A 1 133 ? -18.479 5.602 17.026 1.00 93.88 133 ALA A C 1
ATOM 1065 O O . ALA A 1 133 ? -18.308 4.803 17.946 1.00 93.88 133 ALA A O 1
ATOM 1066 N N . LEU A 1 134 ? -17.468 6.028 16.262 1.00 95.19 134 LEU A N 1
ATOM 1067 C CA . LEU A 1 134 ? -16.078 5.677 16.546 1.00 95.19 134 LEU A CA 1
ATOM 1068 C C . LEU A 1 134 ? -15.619 6.274 17.880 1.00 95.19 134 LEU A C 1
ATOM 1070 O O . LEU A 1 134 ? -15.011 5.574 18.681 1.00 95.19 134 LEU A O 1
ATOM 1074 N N . GLN A 1 135 ? -15.917 7.550 18.139 1.00 94.00 135 GLN A N 1
ATOM 1075 C CA . GLN A 1 135 ? -15.508 8.218 19.379 1.00 94.00 135 GLN A CA 1
ATOM 1076 C C . GLN A 1 135 ? -16.099 7.550 20.623 1.00 94.00 135 GLN A C 1
ATOM 1078 O O . GLN A 1 135 ? -15.383 7.350 21.601 1.00 94.00 135 GLN A O 1
ATOM 1083 N N . GLU A 1 136 ? -17.374 7.170 20.580 1.00 94.44 136 GLU A N 1
ATOM 1084 C CA . GLU A 1 136 ? -18.032 6.433 21.662 1.00 94.44 136 GLU A CA 1
ATOM 1085 C C . GLU A 1 136 ? -17.375 5.067 21.890 1.00 94.44 136 GLU A C 1
ATOM 1087 O O . GLU A 1 136 ? -17.036 4.727 23.026 1.00 94.44 136 GLU A O 1
ATOM 1092 N N . LYS A 1 137 ? -17.100 4.312 20.817 1.00 94.25 137 LYS A N 1
ATOM 1093 C CA . LYS A 1 137 ? -16.437 3.006 20.932 1.00 94.25 137 LYS A CA 1
ATOM 1094 C C . LYS A 1 137 ? -15.010 3.146 21.475 1.00 94.25 137 LYS A C 1
ATOM 1096 O O . LYS A 1 137 ? -14.648 2.437 22.411 1.00 94.25 137 LYS A O 1
ATOM 1101 N N . LEU A 1 138 ? -14.224 4.101 20.976 1.00 94.62 138 LEU A N 1
ATOM 1102 C CA . LEU A 1 138 ? -12.877 4.379 21.489 1.00 94.62 138 LEU A CA 1
ATOM 1103 C C . LEU A 1 138 ? -12.892 4.841 22.952 1.00 94.62 138 LEU A C 1
ATOM 1105 O O . LEU A 1 138 ? -11.981 4.494 23.699 1.00 94.62 138 LEU A O 1
ATOM 1109 N N . LYS A 1 139 ? -13.920 5.581 23.387 1.00 94.81 139 LYS A N 1
ATOM 1110 C CA . LYS A 1 139 ? -14.086 5.947 24.799 1.00 94.81 139 LYS A CA 1
ATOM 1111 C C . LYS A 1 139 ? -14.286 4.702 25.667 1.00 94.81 139 LYS A C 1
ATOM 1113 O O . LYS A 1 139 ? -13.593 4.570 26.667 1.00 94.81 139 LYS A O 1
ATOM 1118 N N . SER A 1 140 ? -15.152 3.778 25.246 1.00 91.75 140 SER A N 1
ATOM 1119 C CA . SER A 1 140 ? -15.380 2.524 25.982 1.00 91.75 140 SER A CA 1
ATOM 1120 C C . SER A 1 140 ? -14.121 1.650 26.069 1.00 91.75 140 SER A C 1
ATOM 1122 O O . SER A 1 140 ? -13.835 1.079 27.114 1.00 91.75 140 SER A O 1
ATOM 1124 N N . ILE A 1 141 ? -13.314 1.613 25.002 1.00 93.88 141 ILE A N 1
ATOM 1125 C CA . ILE A 1 141 ? -12.015 0.924 24.995 1.00 93.88 141 ILE A CA 1
ATOM 1126 C C . ILE A 1 141 ? -11.035 1.602 25.957 1.00 93.88 141 ILE A C 1
ATOM 1128 O O . ILE A 1 141 ? -10.343 0.926 26.708 1.00 93.88 141 ILE A O 1
ATOM 1132 N N . LYS A 1 142 ? -10.989 2.940 25.973 1.00 93.06 142 LYS A N 1
ATOM 1133 C CA . LYS A 1 142 ? -10.096 3.708 26.853 1.00 93.06 142 LYS A CA 1
ATOM 1134 C C . LYS A 1 142 ? -10.385 3.484 28.341 1.00 93.06 142 LYS A C 1
ATOM 1136 O O . LYS A 1 142 ? -9.480 3.643 29.153 1.00 93.06 142 LYS A O 1
ATOM 1141 N N . GLU A 1 143 ? -11.622 3.154 28.700 1.00 94.44 143 GLU A N 1
ATOM 1142 C CA . GLU A 1 143 ? -12.004 2.850 30.083 1.00 94.44 143 GLU A CA 1
ATOM 1143 C C . GLU A 1 143 ? -11.468 1.486 30.557 1.00 94.44 143 GLU A C 1
ATOM 1145 O O . GLU A 1 143 ? -11.314 1.302 31.761 1.00 94.44 143 GLU A O 1
ATOM 1150 N N . GLN A 1 144 ? -11.175 0.550 29.641 1.00 92.75 144 GLN A N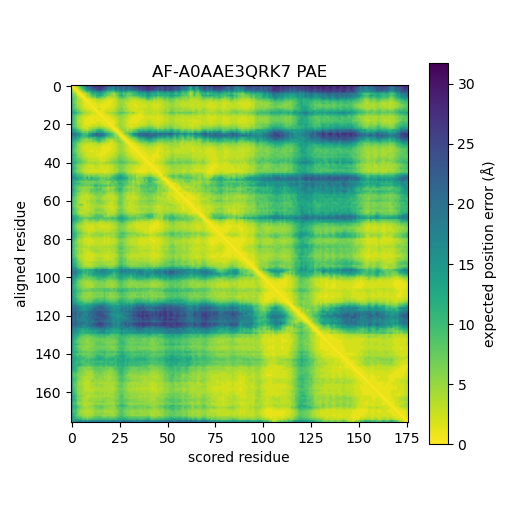 1
ATOM 1151 C CA . GLN A 1 144 ? -10.691 -0.812 29.940 1.00 92.75 144 GLN A CA 1
ATOM 1152 C C . GLN A 1 144 ? -9.661 -1.282 28.889 1.00 92.75 144 GLN A C 1
ATOM 1154 O O . GLN A 1 144 ? -9.913 -2.253 28.167 1.00 92.75 144 GLN A O 1
ATOM 1159 N N . PRO A 1 145 ? -8.527 -0.576 28.720 1.00 91.31 145 PRO A N 1
ATOM 1160 C CA . PRO A 1 145 ? -7.588 -0.823 27.625 1.00 91.31 145 PRO A CA 1
ATOM 1161 C C . PRO A 1 145 ? -6.960 -2.221 27.668 1.00 91.31 145 PRO A C 1
ATOM 1163 O O . PRO A 1 145 ? -6.639 -2.777 26.623 1.00 91.31 145 PRO A O 1
ATOM 1166 N N . GLU A 1 146 ? -6.818 -2.808 28.856 1.00 94.50 146 GLU A N 1
ATOM 1167 C CA . GLU A 1 146 ? -6.248 -4.137 29.082 1.00 94.50 146 GLU A CA 1
ATOM 1168 C C . GLU A 1 146 ? -7.050 -5.271 28.431 1.00 94.50 146 GLU A C 1
ATOM 1170 O O . GLU A 1 146 ? -6.491 -6.329 28.157 1.00 94.50 146 GLU A O 1
ATOM 1175 N N . LYS A 1 147 ? -8.337 -5.044 28.142 1.00 95.12 147 LYS A N 1
ATOM 1176 C CA . LYS A 1 147 ? -9.216 -6.029 27.496 1.00 95.12 147 LYS A CA 1
ATOM 1177 C C . LYS A 1 147 ? -9.107 -6.047 25.977 1.00 95.12 147 LYS A C 1
ATOM 1179 O O . LYS A 1 147 ? -9.831 -6.802 25.335 1.00 95.12 147 LYS A O 1
ATOM 1184 N N . TYR A 1 148 ? -8.257 -5.207 25.391 1.00 95.88 148 TYR A N 1
ATOM 1185 C CA . TYR A 1 148 ? -8.168 -5.057 23.946 1.00 95.88 148 TYR A CA 1
ATOM 1186 C C . TYR A 1 148 ? -6.731 -5.196 23.453 1.00 95.88 148 TYR A C 1
ATOM 1188 O O . TYR A 1 148 ? -5.780 -4.721 24.068 1.00 95.88 148 TYR A O 1
ATOM 1196 N N . THR A 1 149 ? -6.575 -5.802 22.281 1.00 95.94 149 THR A N 1
ATOM 1197 C CA . THR A 1 149 ? -5.323 -5.794 21.519 1.00 95.94 149 THR A CA 1
ATOM 1198 C C . THR A 1 149 ? -5.434 -4.805 20.369 1.00 95.94 149 THR A C 1
ATOM 1200 O O . THR A 1 149 ? -6.441 -4.815 19.660 1.00 95.94 149 THR A O 1
ATOM 1203 N N . ILE A 1 150 ? -4.404 -3.980 20.166 1.00 95.31 150 ILE A N 1
ATOM 1204 C CA . ILE A 1 150 ? -4.336 -3.012 19.066 1.00 95.31 150 ILE A CA 1
ATOM 1205 C C . ILE A 1 150 ? -3.220 -3.422 18.109 1.00 95.31 150 ILE A C 1
ATOM 1207 O O . ILE A 1 150 ? -2.078 -3.616 18.519 1.00 95.31 150 ILE A O 1
ATOM 1211 N N . GLU A 1 151 ? -3.548 -3.501 16.828 1.00 95.81 151 GLU A N 1
ATOM 1212 C CA . GLU A 1 151 ? -2.628 -3.828 15.745 1.00 95.81 151 GLU A CA 1
ATOM 1213 C C . GLU A 1 151 ? -2.736 -2.763 14.647 1.00 95.81 151 GLU A C 1
ATOM 1215 O O . GLU A 1 151 ? -3.833 -2.342 14.278 1.00 95.81 151 GLU A O 1
ATOM 1220 N N . VAL A 1 152 ? -1.600 -2.328 14.100 1.00 94.25 152 VAL A N 1
ATOM 1221 C CA . VAL A 1 152 ? -1.566 -1.459 12.917 1.00 94.25 15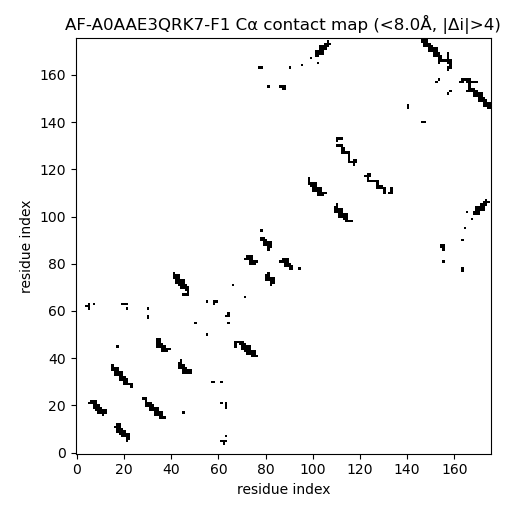2 VAL A CA 1
ATOM 1222 C C . VAL A 1 152 ? -1.096 -2.282 11.730 1.00 94.25 152 VAL A C 1
ATOM 1224 O O . VAL A 1 152 ? 0.043 -2.739 11.692 1.00 94.25 152 VAL A O 1
ATOM 1227 N N . VAL A 1 153 ? -1.971 -2.439 10.742 1.00 93.38 153 VAL A N 1
ATOM 1228 C CA . VAL A 1 153 ? -1.725 -3.260 9.554 1.00 93.38 153 VAL A CA 1
ATOM 1229 C C . VAL A 1 153 ? -1.594 -2.350 8.343 1.00 93.38 153 VAL A C 1
ATOM 1231 O O . VAL A 1 153 ? -2.473 -1.525 8.110 1.00 93.38 153 VAL A O 1
ATOM 1234 N N . LYS A 1 154 ? -0.529 -2.494 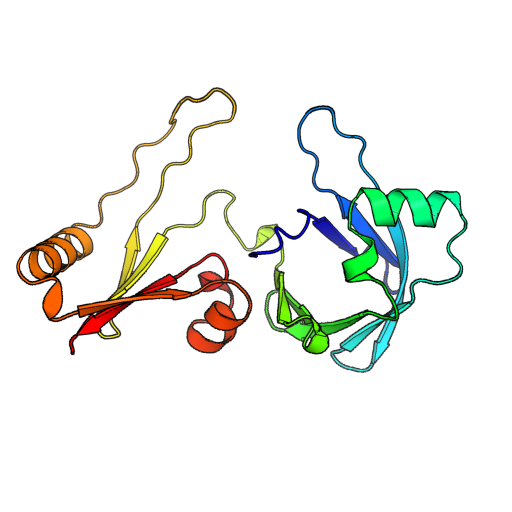7.547 1.00 89.62 154 LYS A N 1
ATOM 1235 C CA . LYS A 1 154 ? -0.264 -1.664 6.355 1.00 89.62 154 LYS A CA 1
ATOM 1236 C C . LYS A 1 154 ? 0.235 -2.490 5.166 1.00 89.62 154 LYS A C 1
ATOM 1238 O O . LYS A 1 154 ? 0.645 -3.640 5.321 1.00 89.62 154 LYS A O 1
ATOM 1243 N N . GLY A 1 155 ? 0.225 -1.891 3.977 1.00 88.25 155 GLY A N 1
ATOM 1244 C CA . GLY A 1 155 ? 0.835 -2.452 2.773 1.00 88.25 155 GLY A CA 1
ATOM 1245 C C . GLY A 1 155 ? 0.163 -3.739 2.296 1.00 88.25 155 GLY A C 1
ATOM 1246 O O . GLY A 1 155 ? -1.065 -3.849 2.265 1.00 88.25 155 GLY A O 1
ATOM 1247 N N . LEU A 1 156 ? 0.982 -4.720 1.909 1.00 90.19 156 LEU A N 1
ATOM 1248 C CA . LEU A 1 156 ? 0.507 -5.997 1.376 1.00 90.19 156 LEU A CA 1
ATOM 1249 C C . LEU A 1 156 ? -0.339 -6.780 2.393 1.00 90.19 156 LEU A C 1
ATOM 1251 O O . LEU A 1 156 ? -1.296 -7.444 2.002 1.00 90.19 156 LEU A O 1
ATOM 1255 N N . GLU A 1 157 ? -0.024 -6.690 3.684 1.00 91.38 157 GLU A N 1
ATOM 1256 C CA . GLU A 1 157 ? -0.792 -7.391 4.717 1.00 91.38 157 GLU A CA 1
ATOM 1257 C C . GLU A 1 157 ? -2.196 -6.795 4.879 1.00 91.38 157 GLU A C 1
ATOM 1259 O O . GLU A 1 157 ? -3.192 -7.518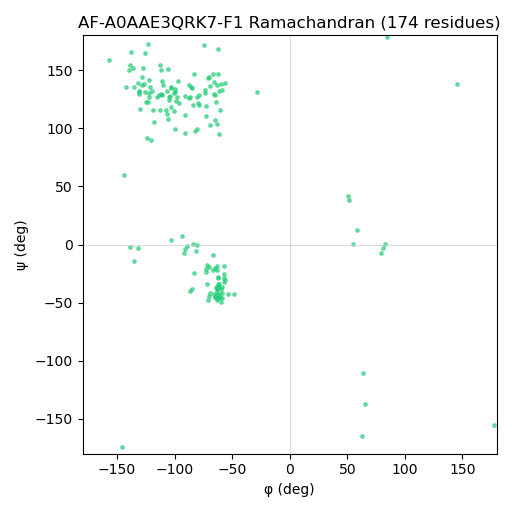 4.912 1.00 91.38 157 GLU A O 1
ATOM 1264 N N . ALA A 1 158 ? -2.302 -5.463 4.859 1.00 91.94 158 ALA A N 1
ATOM 1265 C CA . ALA A 1 158 ? -3.599 -4.791 4.886 1.00 91.94 158 ALA A CA 1
ATOM 1266 C C . ALA A 1 158 ? -4.432 -5.130 3.643 1.00 91.94 158 ALA A C 1
ATOM 1268 O O . ALA A 1 158 ? -5.634 -5.368 3.755 1.00 91.94 158 ALA A O 1
ATOM 1269 N N . TYR A 1 159 ? -3.793 -5.231 2.473 1.00 92.00 159 TYR A N 1
ATOM 1270 C CA . TYR A 1 159 ? -4.451 -5.700 1.255 1.00 92.00 159 TYR A CA 1
ATOM 1271 C C . TYR A 1 159 ? -5.009 -7.117 1.398 1.00 92.00 159 TYR A C 1
ATOM 1273 O O . TYR A 1 159 ? -6.173 -7.341 1.074 1.00 92.00 159 TYR A O 1
ATOM 1281 N N . LYS A 1 160 ? -4.207 -8.070 1.888 1.00 91.62 160 LYS A N 1
ATOM 1282 C CA . LYS A 1 160 ? -4.638 -9.469 2.036 1.00 91.62 160 LYS A CA 1
ATOM 1283 C C . LYS A 1 160 ? -5.853 -9.599 2.953 1.00 91.62 160 LYS A C 1
ATOM 1285 O O . LYS A 1 160 ? -6.731 -10.408 2.677 1.00 91.62 160 LYS A O 1
ATOM 1290 N N . ARG A 1 161 ? -5.903 -8.799 4.023 1.00 93.38 161 ARG A N 1
ATOM 1291 C CA . ARG A 1 161 ? -6.970 -8.854 5.032 1.00 93.38 161 ARG A CA 1
ATOM 1292 C C . ARG A 1 161 ? -8.210 -8.042 4.670 1.00 93.38 161 ARG A C 1
ATOM 1294 O O . ARG A 1 161 ? -9.318 -8.468 4.978 1.00 93.38 161 ARG A O 1
ATOM 1301 N N . PHE A 1 162 ? -8.038 -6.873 4.056 1.00 91.94 162 PHE A N 1
ATOM 1302 C CA . PHE A 1 162 ? -9.107 -5.874 3.927 1.00 91.94 162 PHE A CA 1
ATOM 1303 C C . PHE A 1 162 ? -9.278 -5.304 2.510 1.00 91.94 162 PHE A C 1
ATOM 1305 O O . PHE A 1 162 ? -10.183 -4.504 2.265 1.00 91.94 162 PHE A O 1
ATOM 1312 N N . GLY A 1 163 ? -8.433 -5.708 1.562 1.00 90.00 163 GLY A N 1
ATOM 1313 C CA . GLY A 1 163 ? -8.489 -5.280 0.168 1.00 90.00 163 GLY A CA 1
ATOM 1314 C C . GLY A 1 163 ? -7.781 -3.954 -0.128 1.00 90.00 163 GLY A C 1
ATOM 1315 O O . GLY A 1 163 ? -7.227 -3.278 0.739 1.00 90.00 163 GLY A O 1
ATOM 1316 N N . ILE A 1 164 ? -7.798 -3.577 -1.411 1.00 87.94 164 ILE A N 1
ATOM 1317 C CA . ILE A 1 164 ? -6.960 -2.507 -1.984 1.00 87.94 164 ILE A CA 1
ATOM 1318 C C . ILE A 1 164 ? -7.162 -1.140 -1.317 1.00 87.94 164 ILE A C 1
ATOM 1320 O O . ILE A 1 164 ? -6.196 -0.422 -1.089 1.00 87.94 164 ILE A O 1
ATOM 1324 N N . LYS A 1 165 ? -8.392 -0.799 -0.913 1.00 86.69 165 LYS A N 1
ATOM 1325 C CA . LYS A 1 165 ? -8.713 0.505 -0.302 1.00 86.69 165 LYS A CA 1
ATOM 1326 C C . LYS A 1 165 ? -8.023 0.734 1.046 1.00 86.69 165 LYS A C 1
ATOM 1328 O O . LYS A 1 165 ? -7.878 1.874 1.465 1.00 86.69 165 LYS A O 1
ATOM 1333 N N . MET A 1 166 ? -7.593 -0.342 1.698 1.00 88.88 166 MET A N 1
ATOM 1334 C CA . MET A 1 166 ? -7.062 -0.333 3.059 1.00 88.88 166 MET A CA 1
ATOM 1335 C C . MET A 1 166 ? -5.533 -0.441 3.118 1.00 88.88 166 MET A C 1
ATOM 1337 O O . MET A 1 166 ? -4.952 -0.483 4.199 1.00 88.88 166 MET A O 1
ATOM 1341 N N . VAL A 1 167 ? -4.861 -0.442 1.962 1.00 88.69 167 VAL A N 1
ATOM 1342 C CA . VAL A 1 167 ? -3.399 -0.590 1.842 1.00 88.69 167 VAL A CA 1
ATOM 1343 C C . VAL A 1 167 ? -2.617 0.463 2.630 1.00 88.69 167 VAL A C 1
ATOM 1345 O O . VAL A 1 167 ? -1.536 0.163 3.137 1.00 88.69 167 VAL A O 1
ATOM 1348 N N . PHE A 1 168 ? -3.151 1.680 2.771 1.00 83.62 168 PHE A N 1
ATOM 1349 C CA . PHE A 1 168 ? -2.475 2.756 3.502 1.00 83.62 168 PHE A CA 1
ATOM 1350 C C . PHE A 1 168 ? -2.435 2.567 5.016 1.00 83.62 168 PHE A C 1
ATOM 1352 O O . PHE A 1 168 ? -1.602 3.189 5.673 1.00 83.62 168 PHE A O 1
ATOM 1359 N N . GLY A 1 169 ? -3.281 1.702 5.571 1.00 88.69 169 GLY A N 1
ATOM 1360 C CA . GLY A 1 169 ? -3.277 1.429 6.997 1.00 88.69 169 GLY A CA 1
ATOM 1361 C C . GLY A 1 169 ? -4.665 1.161 7.557 1.00 88.69 169 GLY A C 1
ATOM 1362 O O . GLY A 1 169 ? -5.623 1.872 7.256 1.00 88.69 169 GLY A O 1
ATOM 1363 N N . VAL A 1 170 ? -4.745 0.165 8.433 1.00 93.94 170 VAL A N 1
ATOM 1364 C CA . VAL A 1 170 ? -5.918 -0.130 9.257 1.00 93.94 170 VAL A CA 1
ATOM 1365 C C . VAL A 1 170 ? -5.465 -0.311 10.695 1.00 93.94 170 VAL A C 1
ATOM 1367 O O . VAL A 1 170 ? -4.515 -1.048 10.961 1.00 93.94 170 VAL A O 1
ATOM 1370 N N . ILE A 1 171 ? -6.161 0.342 11.622 1.00 95.94 171 ILE A N 1
ATOM 1371 C CA . ILE A 1 171 ? -6.019 0.090 13.055 1.00 95.94 171 ILE A CA 1
ATOM 1372 C C . ILE A 1 171 ? -7.043 -0.974 13.433 1.00 95.94 171 ILE A C 1
ATOM 1374 O O . ILE A 1 171 ? -8.249 -0.730 13.396 1.00 95.94 171 ILE A O 1
ATOM 1378 N N . VAL A 1 172 ? -6.573 -2.161 13.783 1.00 96.94 172 VAL A N 1
ATOM 1379 C CA . VAL A 1 172 ? -7.415 -3.274 14.215 1.00 96.94 172 VAL A CA 1
ATOM 1380 C C . VAL A 1 172 ? -7.424 -3.301 15.735 1.00 96.94 172 VAL A C 1
ATOM 1382 O O . VAL A 1 172 ? -6.368 -3.288 16.362 1.00 96.94 172 VAL A O 1
ATOM 1385 N N . ILE A 1 173 ? -8.616 -3.305 16.324 1.00 97.19 173 ILE A N 1
ATOM 1386 C CA . ILE A 1 173 ? -8.815 -3.419 17.766 1.00 97.19 173 ILE A CA 1
ATOM 1387 C C . ILE A 1 173 ? -9.709 -4.629 18.018 1.00 97.19 173 ILE A C 1
ATOM 1389 O O . ILE A 1 173 ? -10.830 -4.689 17.511 1.00 97.19 173 ILE A O 1
ATOM 1393 N N . THR A 1 174 ? -9.222 -5.575 18.808 1.00 96.62 174 THR A N 1
ATOM 1394 C CA . THR A 1 174 ? -9.932 -6.827 19.092 1.00 96.62 174 THR A CA 1
ATOM 1395 C C . THR A 1 174 ? -10.066 -6.997 20.594 1.00 96.62 174 THR A C 1
ATOM 1397 O O . THR A 1 174 ? -9.082 -6.823 21.313 1.00 96.62 174 THR A O 1
ATOM 1400 N N . SER A 1 175 ? -11.271 -7.313 21.061 1.00 94.12 175 SER A N 1
ATOM 1401 C CA . SER A 1 175 ? -11.502 -7.736 22.445 1.00 94.12 175 SER A CA 1
ATOM 1402 C C . SER A 1 175 ? -10.812 -9.079 22.716 1.00 94.12 175 SER A C 1
ATOM 1404 O O . SER A 1 175 ? -10.823 -9.953 21.847 1.00 94.12 175 SER A O 1
ATOM 1406 N N . GLN A 1 176 ? -10.207 -9.225 23.893 1.00 86.38 176 GLN A N 1
ATOM 1407 C CA . GLN A 1 176 ? -9.642 -10.489 24.381 1.00 86.38 176 GLN A CA 1
ATOM 1408 C C . GLN A 1 176 ? -10.726 -11.459 24.858 1.00 86.38 176 GLN A C 1
ATOM 1410 O O . GLN A 1 176 ? -11.762 -10.981 25.379 1.00 86.38 176 GLN A O 1
#

Mean predicted aligned error: 7.8 Å

Radius of gyration: 19.81 Å; Cα contacts (8 Å, |Δi|>4): 282; chains: 1; bounding box: 48×40×54 Å

Foldseek 3Di:
DPPPQFQWDWDPPDPFKIKIWGDDDPPDDIQIDIFTWDDDPQKIKTQPPDQDPVNVVSCVVSVVCVCQPPIFIWGDDVQFTAGPVVRATGGDPVVADPFQWAWEQEQNDIDTWGDFDQDPVRHRPDDTDDDVVVVVVVVVCVVPVVQKDWDKDAGNRLCVVPNDSCRHIYIYIYGD

Organism: NCBI:txid3048013